Protein AF-A0A679KFL1-F1 (afdb_monomer_lite)

Foldseek 3Di:
DPPDPPVVVVLVPPPPDDPLAVCLVVLLVSLLCLLVDPQQDDPVVSVVLNVLSVVLSVCSNVVNVVSNVVSSVVSVVVSVVSNPD

Secondary structure (DSSP, 8-state):
--SSSSHHHHHHHGGGS--TTTSHHHHHHHHHHHHHSS----HHHHHHHHHHHHHHHHHHHTT-HHHHHHHHHHHHHHHHHHTT-

Structure (mmCIF, N/CA/C/O backbone):
data_AF-A0A679KFL1-F1
#
_entry.id   AF-A0A679KFL1-F1
#
loop_
_atom_site.group_PDB
_atom_site.id
_atom_site.type_symbol
_atom_site.label_atom_id
_atom_site.label_alt_id
_atom_site.label_comp_id
_atom_site.label_asym_id
_atom_site.label_entity_id
_atom_site.label_seq_id
_atom_site.pdbx_PDB_ins_code
_atom_site.Cartn_x
_atom_site.Cartn_y
_atom_site.Cartn_z
_atom_site.occupancy
_atom_site.B_iso_or_equiv
_atom_site.auth_seq_id
_atom_site.auth_comp_id
_atom_site.auth_asym_id
_atom_site.auth_atom_id
_atom_site.pdbx_PDB_model_num
ATOM 1 N N . MET A 1 1 ? 1.649 -19.881 27.998 1.00 42.16 1 MET A N 1
ATOM 2 C CA . MET A 1 1 ? 1.506 -18.671 27.152 1.00 42.16 1 MET A CA 1
ATOM 3 C C . MET A 1 1 ? 2.692 -18.559 26.181 1.00 42.16 1 MET A C 1
ATOM 5 O O . MET A 1 1 ? 3.519 -17.676 26.353 1.00 42.16 1 MET A O 1
ATOM 9 N N . LEU A 1 2 ? 2.812 -19.448 25.181 1.00 44.25 2 LEU A N 1
ATOM 10 C CA . LEU A 1 2 ? 4.025 -19.525 24.336 1.00 44.25 2 LEU A CA 1
ATOM 11 C C . LEU A 1 2 ? 3.793 -19.477 22.810 1.00 44.25 2 LEU A C 1
ATOM 13 O O . LEU A 1 2 ? 4.747 -19.635 22.066 1.00 44.25 2 LEU A O 1
ATOM 17 N N . ASN A 1 3 ? 2.571 -19.218 22.321 1.00 43.34 3 ASN A N 1
ATOM 18 C CA . ASN A 1 3 ? 2.256 -19.437 20.893 1.00 43.34 3 ASN A CA 1
ATOM 19 C C . ASN A 1 3 ? 1.870 -18.195 20.068 1.00 43.34 3 ASN A C 1
ATOM 21 O O . ASN A 1 3 ? 1.535 -18.342 18.899 1.00 43.34 3 ASN A O 1
ATOM 25 N N . LYS A 1 4 ? 1.923 -16.967 20.609 1.00 45.78 4 LYS A N 1
ATOM 26 C CA . LYS A 1 4 ? 1.512 -15.760 19.850 1.00 45.78 4 LYS A CA 1
ATOM 27 C C . LYS A 1 4 ? 2.648 -14.931 19.243 1.00 45.78 4 LYS A C 1
ATOM 29 O O . LYS A 1 4 ? 2.376 -14.107 18.382 1.00 45.78 4 LYS A O 1
ATOM 34 N N . LYS A 1 5 ? 3.904 -15.143 19.650 1.00 43.31 5 LYS A N 1
ATOM 35 C CA . LYS A 1 5 ? 5.044 -14.328 19.182 1.00 43.31 5 LYS A CA 1
ATOM 36 C C . LYS A 1 5 ? 5.798 -14.913 17.983 1.00 43.31 5 LYS A C 1
ATOM 38 O O . LYS A 1 5 ? 6.604 -14.212 17.388 1.00 43.31 5 LYS A O 1
ATOM 43 N N . LEU A 1 6 ? 5.543 -16.173 17.621 1.00 45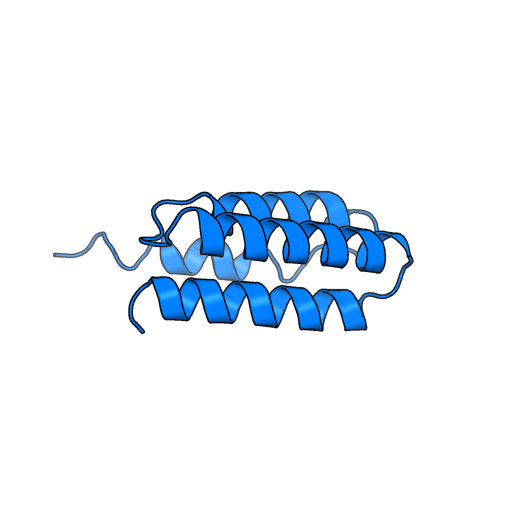.84 6 LEU A N 1
ATOM 44 C CA . LEU A 1 6 ? 6.296 -16.847 16.558 1.00 45.84 6 LEU A CA 1
ATOM 45 C C . LEU A 1 6 ? 5.774 -16.510 15.147 1.00 45.84 6 LEU A C 1
ATOM 47 O O . LEU A 1 6 ? 6.546 -16.478 14.197 1.00 45.84 6 LEU A O 1
ATOM 51 N N . VAL A 1 7 ? 4.477 -16.210 15.006 1.00 48.03 7 VAL A N 1
ATOM 52 C CA . VAL A 1 7 ? 3.845 -15.981 13.691 1.00 48.03 7 VAL A CA 1
ATOM 53 C C . VAL A 1 7 ? 4.225 -14.620 13.094 1.00 48.03 7 VAL A C 1
ATOM 55 O O . VAL A 1 7 ? 4.362 -14.493 11.882 1.00 48.03 7 VAL A O 1
ATOM 58 N N . THR A 1 8 ? 4.485 -13.612 13.930 1.00 46.59 8 THR A N 1
ATOM 59 C CA . THR A 1 8 ? 4.869 -12.264 13.481 1.00 46.59 8 THR A CA 1
ATOM 60 C C . THR A 1 8 ? 6.301 -12.178 12.946 1.00 46.59 8 THR A C 1
ATOM 62 O O . THR A 1 8 ? 6.614 -11.249 12.209 1.00 46.59 8 THR A O 1
ATOM 65 N N . GLY A 1 9 ? 7.171 -13.137 13.284 1.00 41.06 9 GLY A N 1
ATOM 66 C CA . GLY A 1 9 ? 8.563 -13.160 12.819 1.00 41.06 9 GLY A CA 1
ATOM 67 C C . GLY A 1 9 ? 8.744 -13.734 11.412 1.00 41.06 9 GLY A C 1
ATOM 68 O O . GLY A 1 9 ? 9.674 -13.353 10.710 1.00 41.06 9 GLY A O 1
ATOM 69 N N . ILE A 1 10 ? 7.843 -14.615 10.967 1.00 46.22 10 ILE A N 1
ATOM 70 C CA . ILE A 1 10 ? 8.003 -15.344 9.696 1.00 46.22 10 ILE A CA 1
ATOM 71 C C . ILE A 1 10 ? 7.639 -14.461 8.493 1.00 46.22 10 ILE A C 1
ATOM 73 O O . ILE A 1 10 ? 8.274 -14.556 7.447 1.00 46.22 10 ILE A O 1
ATOM 77 N N . ALA A 1 11 ? 6.699 -13.527 8.659 1.00 46.69 11 ALA A N 1
ATOM 78 C CA . ALA A 1 11 ? 6.362 -12.564 7.611 1.00 46.69 11 ALA A CA 1
ATOM 79 C C . ALA A 1 11 ? 7.506 -11.573 7.320 1.00 46.69 11 ALA A C 1
ATOM 81 O O . ALA A 1 11 ? 7.585 -11.043 6.221 1.00 46.69 11 ALA A O 1
ATOM 82 N N . PHE A 1 12 ? 8.410 -11.328 8.276 1.00 45.94 12 PHE A N 1
ATOM 83 C CA . PHE A 1 12 ? 9.490 -10.352 8.105 1.00 45.94 12 PHE A CA 1
ATOM 84 C C . PHE A 1 12 ? 10.696 -10.913 7.333 1.00 45.94 12 PHE A C 1
ATOM 86 O O . PHE A 1 12 ? 11.422 -10.158 6.695 1.00 45.94 12 PHE A O 1
ATOM 93 N N . VAL A 1 13 ? 10.904 -12.234 7.370 1.0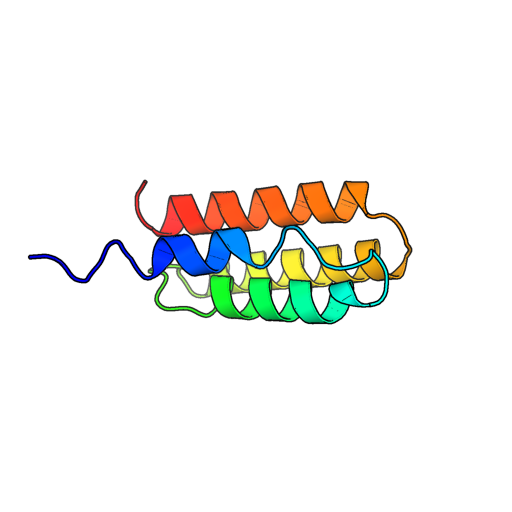0 44.12 13 VAL A N 1
ATOM 94 C CA . VAL A 1 13 ? 12.094 -12.886 6.791 1.00 44.12 13 VAL A CA 1
ATOM 95 C C . VAL A 1 13 ? 11.918 -13.225 5.305 1.00 44.12 13 VAL A C 1
ATOM 97 O O . VAL A 1 13 ? 12.906 -13.356 4.593 1.00 44.12 13 VAL A O 1
ATOM 100 N N . LEU A 1 14 ? 10.684 -13.323 4.803 1.00 44.94 14 LEU A N 1
ATOM 101 C CA . LEU A 1 14 ? 10.437 -13.715 3.409 1.00 44.94 14 LEU A CA 1
ATOM 102 C C . LEU A 1 14 ? 10.522 -12.562 2.393 1.00 44.94 14 LEU A C 1
ATOM 104 O O . LEU A 1 14 ? 10.686 -12.827 1.208 1.00 44.94 14 LEU A O 1
ATOM 108 N N . LEU A 1 15 ? 10.460 -11.297 2.822 1.00 50.56 15 LEU A N 1
ATOM 109 C CA . LEU A 1 15 ? 10.438 -10.144 1.906 1.00 50.56 15 LEU A CA 1
ATOM 110 C C . LEU A 1 15 ? 11.820 -9.500 1.641 1.00 50.56 15 LEU A C 1
ATOM 112 O O . LEU A 1 15 ? 11.889 -8.335 1.250 1.00 50.56 15 LEU A O 1
ATOM 116 N N . SER A 1 16 ? 12.934 -10.184 1.909 1.00 45.22 16 SER A N 1
ATOM 117 C CA . SER A 1 16 ? 14.282 -9.609 1.726 1.00 45.22 16 SER A CA 1
ATOM 118 C C . SER A 1 16 ? 15.096 -10.223 0.581 1.00 45.22 16 SER A C 1
ATOM 120 O O . SER A 1 16 ? 16.270 -9.887 0.448 1.00 45.22 16 SER A O 1
ATOM 122 N N . ALA A 1 17 ? 14.514 -11.103 -0.248 1.00 40.16 17 ALA A N 1
ATOM 123 C CA . ALA A 1 17 ? 15.294 -11.886 -1.217 1.00 40.16 17 ALA A CA 1
ATOM 124 C C . ALA A 1 17 ? 14.701 -12.047 -2.636 1.00 40.16 17 ALA A C 1
ATOM 126 O O . ALA A 1 17 ? 15.240 -12.837 -3.409 1.00 40.16 17 ALA A O 1
ATOM 127 N N . ALA A 1 18 ? 13.640 -11.329 -3.022 1.00 44.28 18 ALA A N 1
ATOM 128 C CA . ALA A 1 18 ? 13.077 -11.453 -4.374 1.00 44.28 18 ALA A CA 1
ATOM 129 C C . ALA A 1 18 ? 13.700 -10.436 -5.362 1.00 44.28 18 ALA A C 1
ATOM 131 O O . ALA A 1 18 ? 13.888 -9.272 -5.003 1.00 44.28 18 ALA A O 1
ATOM 132 N N . PRO A 1 19 ? 14.040 -10.840 -6.604 1.00 41.69 19 PRO A N 1
ATOM 133 C CA . PRO A 1 19 ? 14.601 -9.947 -7.613 1.00 41.69 19 PRO A CA 1
ATOM 134 C C . PRO A 1 19 ? 13.544 -8.942 -8.098 1.00 41.69 19 PRO A C 1
ATOM 136 O O . PRO A 1 19 ? 12.393 -9.305 -8.332 1.00 41.69 19 PRO A O 1
ATOM 139 N N . ALA A 1 20 ? 13.967 -7.691 -8.299 1.00 49.31 20 ALA A N 1
ATOM 140 C CA . ALA A 1 20 ? 13.146 -6.475 -8.430 1.00 49.31 20 ALA A CA 1
ATOM 141 C C . ALA A 1 20 ? 12.079 -6.419 -9.555 1.00 49.31 20 ALA A C 1
ATOM 143 O O . ALA A 1 20 ? 11.408 -5.406 -9.680 1.00 49.31 20 ALA A O 1
ATOM 144 N N . TYR A 1 21 ? 11.909 -7.471 -10.363 1.00 46.19 21 TYR A N 1
ATOM 145 C CA . TYR A 1 21 ? 10.866 -7.554 -11.403 1.00 46.19 21 TYR A CA 1
ATOM 146 C C . TYR A 1 21 ? 9.999 -8.816 -11.323 1.00 46.19 21 TYR A C 1
ATOM 148 O O . TYR A 1 21 ? 8.858 -8.790 -11.766 1.00 46.19 21 TYR A O 1
ATOM 156 N N . ALA A 1 22 ? 10.497 -9.908 -10.734 1.00 51.62 22 ALA A N 1
ATOM 157 C CA . ALA A 1 22 ? 9.697 -11.111 -10.483 1.00 51.62 22 ALA A CA 1
ATOM 158 C C . ALA A 1 22 ? 9.033 -11.092 -9.092 1.00 51.62 22 ALA A C 1
ATOM 160 O O . ALA A 1 22 ? 8.332 -12.030 -8.746 1.00 51.62 22 ALA A O 1
ATOM 161 N N . GLY A 1 23 ? 9.272 -10.039 -8.298 1.00 67.62 23 GLY A N 1
ATOM 162 C CA . GLY A 1 23 ? 8.784 -9.905 -6.926 1.00 67.62 23 GLY A CA 1
ATOM 163 C C . GLY A 1 23 ? 7.662 -8.886 -6.725 1.00 67.62 23 GLY A C 1
ATOM 164 O O . GLY A 1 23 ? 7.074 -8.885 -5.655 1.00 67.62 23 GLY A O 1
ATOM 165 N N . CYS A 1 24 ? 7.323 -8.036 -7.704 1.00 76.44 24 CYS A N 1
ATOM 166 C CA . CYS A 1 24 ? 6.323 -6.979 -7.484 1.00 76.44 24 CYS A CA 1
ATOM 167 C C . CYS A 1 24 ? 4.931 -7.550 -7.171 1.00 76.44 24 CYS A C 1
ATOM 169 O O . CYS A 1 24 ? 4.247 -7.061 -6.273 1.00 76.44 24 CYS A O 1
ATOM 171 N N . GLU A 1 25 ? 4.518 -8.598 -7.893 1.00 81.69 25 GLU A N 1
ATOM 172 C CA . GLU A 1 25 ? 3.256 -9.303 -7.635 1.00 81.69 25 GLU A CA 1
ATOM 173 C C . GLU A 1 25 ? 3.288 -10.040 -6.290 1.00 81.69 25 GLU A C 1
ATOM 175 O O . GLU A 1 25 ? 2.339 -9.926 -5.516 1.00 81.69 25 GLU A O 1
ATOM 180 N N . ASP A 1 26 ? 4.391 -10.726 -5.975 1.00 81.69 26 ASP A N 1
ATOM 181 C CA . ASP A 1 26 ? 4.572 -11.439 -4.703 1.00 81.69 26 ASP A CA 1
ATOM 182 C C . ASP A 1 26 ? 4.589 -10.483 -3.499 1.00 81.69 26 ASP A C 1
ATOM 184 O O . ASP A 1 26 ? 4.014 -10.766 -2.445 1.00 81.69 26 ASP A O 1
ATOM 188 N N . GLU A 1 27 ? 5.220 -9.318 -3.641 1.00 77.62 27 GLU A N 1
ATOM 189 C CA . GLU A 1 27 ? 5.265 -8.304 -2.595 1.00 77.62 27 GLU A CA 1
ATOM 190 C C . GLU A 1 27 ? 3.935 -7.572 -2.448 1.00 77.62 27 GLU A C 1
ATOM 192 O O . GLU A 1 27 ? 3.514 -7.293 -1.321 1.00 77.62 27 GLU A O 1
ATOM 197 N N . PHE A 1 28 ? 3.232 -7.314 -3.553 1.00 85.12 28 PHE A N 1
ATOM 198 C CA . PHE A 1 28 ? 1.860 -6.828 -3.500 1.00 85.12 28 PHE A CA 1
ATOM 199 C C . PHE A 1 28 ? 0.945 -7.843 -2.809 1.00 85.12 28 PHE A C 1
ATOM 201 O O . PHE A 1 28 ? 0.193 -7.457 -1.916 1.00 85.12 28 PHE A O 1
ATOM 208 N N . ASP A 1 29 ? 1.033 -9.134 -3.138 1.00 85.12 29 ASP A N 1
ATOM 209 C CA . ASP A 1 29 ? 0.261 -10.194 -2.483 1.00 85.12 29 ASP A CA 1
ATOM 210 C C . ASP A 1 29 ? 0.571 -10.262 -0.979 1.00 85.12 29 ASP A C 1
ATOM 212 O O . ASP A 1 29 ? -0.353 -10.268 -0.156 1.00 85.12 29 ASP A O 1
ATOM 216 N N . ALA A 1 30 ? 1.847 -10.203 -0.592 1.00 83.69 30 ALA A N 1
ATOM 217 C CA . ALA A 1 30 ? 2.265 -10.163 0.807 1.00 83.69 30 ALA A CA 1
ATOM 218 C C . ALA A 1 30 ? 1.712 -8.935 1.553 1.00 83.69 30 ALA A C 1
ATOM 220 O O . ALA A 1 30 ? 1.167 -9.077 2.654 1.00 83.69 30 ALA A O 1
ATOM 221 N N . LEU A 1 31 ? 1.791 -7.741 0.955 1.00 83.56 31 LEU A N 1
ATOM 222 C CA . LEU A 1 31 ? 1.202 -6.515 1.505 1.00 83.56 31 LEU A CA 1
ATOM 223 C C . LEU A 1 31 ? -0.319 -6.634 1.608 1.00 83.56 31 LEU A C 1
ATOM 225 O O . LEU A 1 31 ? -0.896 -6.305 2.644 1.00 83.56 31 LEU A O 1
ATOM 229 N N . SER A 1 32 ? -0.967 -7.168 0.576 1.00 85.0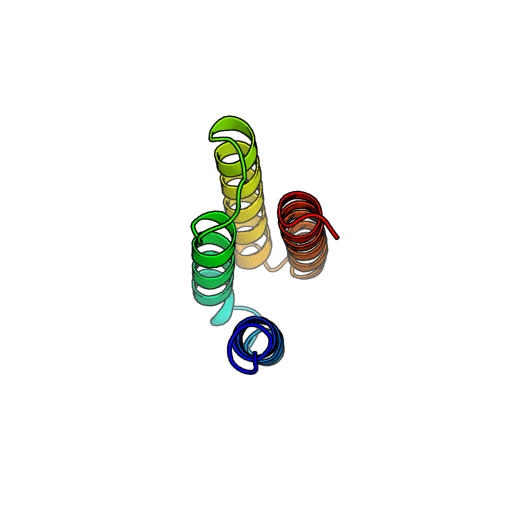0 32 SER A N 1
ATOM 230 C CA . SER A 1 32 ? -2.414 -7.347 0.519 1.00 85.00 32 SER A CA 1
ATOM 231 C C . SER A 1 32 ? -2.907 -8.246 1.655 1.00 85.00 32 SER A C 1
ATOM 233 O O . SER A 1 32 ? -3.897 -7.922 2.319 1.00 85.00 32 SER A O 1
ATOM 235 N N . LYS A 1 33 ? -2.172 -9.330 1.940 1.00 85.06 33 LYS A N 1
ATOM 236 C CA . LYS A 1 33 ? -2.420 -10.265 3.041 1.00 85.06 33 LYS A CA 1
ATOM 237 C C . LYS A 1 33 ? -2.145 -9.627 4.392 1.00 85.06 33 LYS A C 1
ATOM 239 O O . LYS A 1 33 ? -2.929 -9.836 5.312 1.00 85.06 33 LYS A O 1
ATOM 244 N N . ALA A 1 34 ? -1.089 -8.827 4.519 1.00 82.62 34 ALA A N 1
ATOM 245 C CA . ALA A 1 34 ? -0.772 -8.123 5.758 1.00 82.62 34 ALA A CA 1
ATOM 246 C C . ALA A 1 34 ? -1.854 -7.088 6.115 1.00 82.62 34 ALA A C 1
ATOM 248 O O . ALA A 1 34 ? -2.334 -7.069 7.246 1.00 82.62 34 ALA A O 1
ATOM 249 N N . ILE A 1 35 ? -2.311 -6.303 5.135 1.00 82.56 35 ILE A N 1
ATOM 250 C CA . ILE A 1 35 ? -3.414 -5.338 5.278 1.00 82.56 35 ILE A CA 1
ATOM 251 C C . ILE A 1 35 ? -4.746 -6.057 5.543 1.00 82.56 35 ILE A C 1
ATOM 253 O O . ILE A 1 35 ? -5.604 -5.563 6.274 1.00 82.56 35 ILE A O 1
ATOM 257 N N . SER A 1 36 ? -4.937 -7.226 4.928 1.00 80.88 36 SER A N 1
ATOM 258 C CA . SER A 1 36 ? -6.168 -8.016 5.020 1.00 80.88 36 SER A CA 1
ATOM 259 C C . SER A 1 36 ? -6.241 -8.984 6.190 1.00 80.88 36 SER A C 1
ATOM 261 O O . SER A 1 36 ? -7.300 -9.577 6.409 1.00 80.88 36 SER A O 1
ATOM 263 N N . GLY A 1 37 ? -5.134 -9.157 6.905 1.00 73.31 37 GLY A N 1
ATOM 264 C CA . GLY A 1 37 ? -5.010 -10.059 8.036 1.00 73.31 37 GLY A CA 1
ATOM 265 C C . GLY A 1 37 ? -5.852 -9.623 9.240 1.00 73.31 37 GLY A C 1
ATOM 266 O O . GLY A 1 37 ? -6.643 -8.685 9.154 1.00 73.31 37 GLY A O 1
ATOM 267 N N . PRO A 1 38 ? -5.678 -10.274 10.403 1.00 61.12 38 PRO A N 1
ATOM 268 C CA . PRO A 1 38 ? -6.475 -10.044 11.615 1.00 61.12 38 PRO A CA 1
ATOM 269 C C . PRO A 1 38 ? -6.199 -8.691 12.304 1.00 61.12 38 PRO A C 1
ATOM 271 O O . PRO A 1 38 ? -6.396 -8.552 13.510 1.00 61.12 38 PRO A O 1
ATOM 274 N N . VAL A 1 39 ? -5.712 -7.699 11.559 1.00 61.25 39 VAL A N 1
ATOM 275 C CA . VAL A 1 39 ? -5.429 -6.356 12.052 1.00 61.25 39 VAL A CA 1
ATOM 276 C C . VAL A 1 39 ? -6.749 -5.705 12.461 1.00 61.25 39 VAL A C 1
ATOM 278 O O . VAL A 1 39 ? -7.713 -5.698 11.696 1.00 61.25 39 VAL A O 1
ATOM 281 N N . THR A 1 40 ? -6.796 -5.106 13.649 1.00 67.81 40 THR A N 1
ATOM 282 C CA . THR A 1 40 ? -7.927 -4.317 14.175 1.00 67.81 40 THR A CA 1
ATOM 283 C C . THR A 1 40 ? -8.116 -2.980 13.439 1.00 67.81 40 THR A C 1
ATOM 285 O O . THR A 1 40 ? -8.566 -1.992 14.013 1.00 67.81 40 THR A O 1
ATOM 288 N N . MET A 1 41 ? -7.753 -2.919 12.155 1.00 72.25 41 MET A N 1
ATOM 289 C CA . MET A 1 41 ? -7.900 -1.741 11.312 1.00 72.25 41 MET A CA 1
ATOM 290 C C . MET A 1 41 ? -9.355 -1.573 10.874 1.00 72.25 41 MET A C 1
ATOM 292 O O . MET A 1 41 ? -9.972 -2.490 10.332 1.00 72.25 41 MET A O 1
ATOM 296 N N . GLY A 1 42 ? -9.891 -0.363 11.035 1.00 78.62 42 GLY A N 1
ATOM 297 C CA . GLY A 1 42 ? -11.185 -0.003 10.459 1.00 78.62 42 GLY A CA 1
ATOM 298 C C . GLY A 1 42 ? -11.177 -0.102 8.928 1.00 78.62 42 GLY A C 1
ATOM 299 O O . GLY A 1 42 ? -10.150 0.117 8.281 1.00 78.62 42 GLY A O 1
ATOM 300 N N . ALA A 1 43 ? -12.341 -0.379 8.330 1.00 82.06 43 ALA A N 1
ATOM 301 C CA . ALA A 1 43 ? -12.480 -0.600 6.886 1.00 82.06 43 ALA A CA 1
ATOM 302 C C . ALA A 1 43 ? -11.917 0.551 6.025 1.00 82.06 43 ALA A C 1
ATOM 304 O O . ALA A 1 43 ? -11.284 0.302 5.001 1.00 82.06 43 ALA A O 1
ATOM 305 N N . GLY A 1 44 ? -12.083 1.805 6.463 1.00 81.94 44 GLY A N 1
ATOM 306 C CA . GLY A 1 44 ? -11.529 2.974 5.770 1.00 81.94 44 GLY A CA 1
ATOM 307 C C . GLY A 1 44 ? -9.998 3.004 5.758 1.00 81.94 44 GLY A C 1
ATOM 308 O O . GLY A 1 44 ? -9.394 3.277 4.722 1.00 81.94 44 GLY A O 1
ATOM 309 N N . HIS A 1 45 ? -9.364 2.653 6.879 1.00 83.56 45 HIS A N 1
ATOM 310 C CA . HIS A 1 45 ? -7.905 2.612 6.992 1.00 83.56 45 HIS A CA 1
ATOM 311 C C . HIS A 1 45 ? -7.320 1.447 6.180 1.00 83.56 45 HIS A C 1
ATOM 313 O O . HIS A 1 45 ? -6.336 1.616 5.464 1.00 83.56 45 HIS A O 1
ATOM 319 N N . ARG A 1 46 ? -7.999 0.293 6.187 1.00 83.38 46 ARG A N 1
ATOM 320 C CA . ARG A 1 46 ? -7.661 -0.856 5.338 1.00 83.38 46 ARG A CA 1
ATOM 321 C C . ARG A 1 46 ? -7.739 -0.509 3.847 1.00 83.38 46 ARG A C 1
ATOM 323 O O . ARG A 1 46 ? -6.818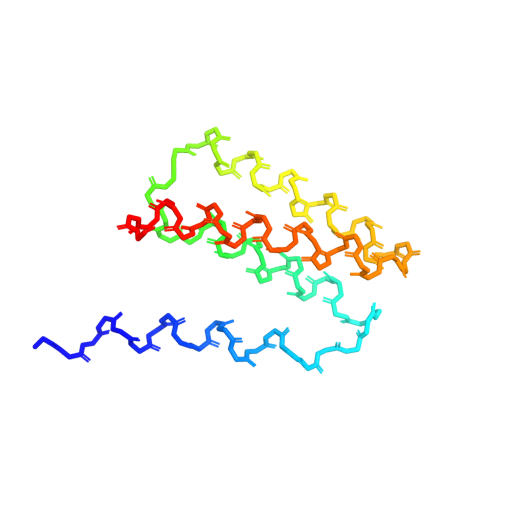 -0.811 3.095 1.00 83.38 46 ARG A O 1
ATOM 330 N N . ALA A 1 47 ? -8.803 0.174 3.420 1.00 85.81 47 ALA A N 1
ATOM 331 C CA . ALA A 1 47 ? -8.954 0.618 2.035 1.00 85.81 47 ALA A CA 1
ATOM 332 C C . ALA A 1 47 ? -7.886 1.648 1.629 1.00 85.81 47 ALA A C 1
ATOM 334 O O . ALA A 1 47 ? -7.408 1.619 0.498 1.00 85.81 47 ALA A O 1
ATOM 335 N N . ALA A 1 48 ? -7.495 2.552 2.532 1.00 87.69 48 ALA A N 1
ATOM 336 C CA . ALA A 1 48 ? -6.401 3.490 2.286 1.00 87.69 48 ALA A CA 1
ATOM 337 C C . ALA A 1 48 ? -5.062 2.761 2.084 1.00 87.69 48 ALA A C 1
ATOM 339 O O . ALA A 1 48 ? -4.356 3.048 1.121 1.00 87.69 48 ALA A O 1
ATOM 340 N N . MET A 1 49 ? -4.750 1.764 2.916 1.00 86.75 49 MET A N 1
ATOM 341 C CA . MET A 1 49 ? -3.527 0.975 2.747 1.00 86.75 49 MET A CA 1
ATOM 342 C C . MET A 1 49 ? -3.523 0.124 1.486 1.00 86.75 49 MET A C 1
ATOM 344 O O . MET A 1 49 ? -2.486 0.027 0.843 1.00 86.75 49 MET A O 1
ATOM 348 N N . MET A 1 50 ? -4.662 -0.448 1.088 1.00 88.75 50 MET A N 1
ATOM 349 C CA . MET A 1 50 ? -4.719 -1.176 -0.183 1.00 88.75 50 MET A CA 1
ATOM 350 C C . MET A 1 50 ? -4.469 -0.260 -1.377 1.00 88.75 50 MET A C 1
ATOM 352 O O . MET A 1 50 ? -3.780 -0.663 -2.305 1.00 88.75 50 MET A O 1
ATOM 356 N N . ARG A 1 51 ? -4.958 0.987 -1.349 1.00 89.75 51 ARG A N 1
ATOM 357 C CA . ARG A 1 51 ? -4.631 1.971 -2.396 1.00 89.75 51 ARG A CA 1
ATOM 358 C C . ARG A 1 51 ? -3.136 2.285 -2.433 1.00 89.75 51 ARG A C 1
ATOM 360 O O . ARG A 1 51 ? -2.573 2.365 -3.516 1.00 89.75 51 ARG A O 1
ATOM 367 N N . MET A 1 52 ? -2.495 2.402 -1.269 1.00 87.94 52 MET A N 1
ATOM 368 C CA . MET A 1 52 ? -1.041 2.569 -1.185 1.00 87.94 52 MET A CA 1
ATOM 369 C C . MET A 1 52 ? -0.299 1.342 -1.723 1.00 87.94 52 MET A C 1
ATOM 371 O O . MET A 1 52 ? 0.666 1.502 -2.456 1.00 87.94 52 MET A O 1
ATOM 375 N N . ALA A 1 53 ? -0.758 0.124 -1.421 1.00 87.56 53 ALA A N 1
ATOM 376 C CA . ALA A 1 53 ? -0.144 -1.098 -1.939 1.00 87.56 5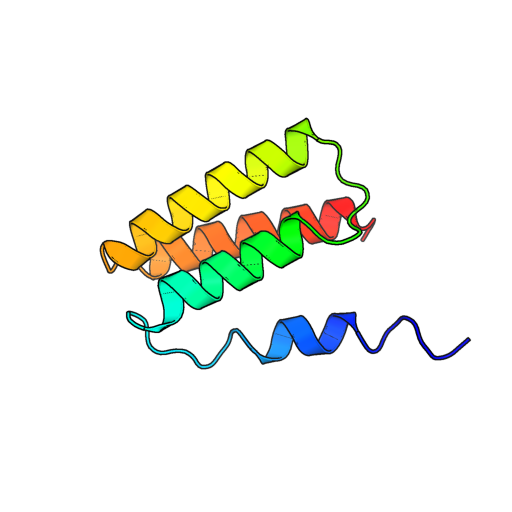3 ALA A CA 1
ATOM 377 C C . ALA A 1 53 ? -0.221 -1.172 -3.472 1.00 87.56 53 ALA A C 1
ATOM 379 O O . ALA A 1 53 ? 0.767 -1.527 -4.106 1.00 87.56 53 ALA A O 1
ATOM 380 N N . VAL A 1 54 ? -1.358 -0.784 -4.065 1.00 90.44 54 VAL A N 1
ATOM 381 C CA . VAL A 1 54 ? -1.521 -0.707 -5.529 1.00 90.44 54 VAL A CA 1
ATOM 382 C C . VAL A 1 54 ? -0.590 0.348 -6.129 1.00 90.44 54 VAL A C 1
ATOM 384 O O . VAL A 1 54 ? 0.103 0.061 -7.096 1.00 90.44 54 VAL A O 1
ATOM 387 N N . LEU A 1 55 ? -0.493 1.532 -5.516 1.00 89.12 55 LEU A N 1
ATOM 388 C CA . LEU A 1 55 ? 0.455 2.562 -5.954 1.00 89.12 55 LEU A CA 1
ATOM 389 C C . LEU A 1 55 ? 1.906 2.053 -5.901 1.00 89.12 55 LEU A C 1
ATOM 391 O O . LEU A 1 55 ? 2.687 2.285 -6.818 1.00 89.12 55 LEU A O 1
ATOM 395 N N . GLY A 1 56 ? 2.266 1.335 -4.835 1.00 86.44 56 GLY A N 1
ATOM 396 C CA . GLY A 1 56 ? 3.570 0.691 -4.713 1.00 86.44 56 GLY A CA 1
ATOM 397 C C . GLY A 1 56 ? 3.818 -0.308 -5.841 1.00 86.44 56 GLY A C 1
ATOM 398 O O . GLY A 1 56 ? 4.884 -0.280 -6.452 1.00 86.44 56 GLY A O 1
ATOM 399 N N . TYR A 1 57 ? 2.831 -1.146 -6.152 1.00 86.69 57 TYR A N 1
ATOM 400 C CA . TYR A 1 57 ? 2.911 -2.083 -7.268 1.00 86.69 57 TYR A CA 1
ATOM 401 C C . TYR A 1 57 ? 3.181 -1.368 -8.600 1.00 86.69 57 TYR A C 1
ATOM 403 O O . TYR A 1 57 ? 4.089 -1.777 -9.321 1.00 86.69 57 TYR A O 1
ATOM 411 N N . ASP A 1 58 ? 2.489 -0.260 -8.885 1.00 88.94 58 ASP A N 1
ATOM 412 C CA . ASP A 1 58 ? 2.718 0.531 -10.102 1.00 88.94 58 ASP A CA 1
ATOM 413 C C . ASP A 1 58 ? 4.159 1.068 -10.175 1.00 88.94 58 ASP A C 1
ATOM 415 O O . ASP A 1 58 ? 4.809 0.972 -11.218 1.00 88.94 58 ASP A O 1
ATOM 419 N N . HIS A 1 59 ? 4.699 1.577 -9.061 1.00 86.56 59 HIS A N 1
ATOM 420 C CA . HIS A 1 59 ? 6.099 2.017 -8.986 1.00 86.56 59 HIS A CA 1
ATOM 421 C C . HIS A 1 59 ? 7.088 0.862 -9.180 1.00 86.56 59 HIS A C 1
ATOM 423 O O . HIS A 1 59 ? 8.075 1.014 -9.899 1.00 86.56 59 HIS A O 1
ATOM 429 N N . CYS A 1 60 ? 6.811 -0.298 -8.583 1.00 84.50 60 CYS A N 1
ATOM 430 C CA . CYS A 1 60 ? 7.633 -1.494 -8.736 1.00 84.50 60 CYS A CA 1
ATOM 431 C C . CYS A 1 60 ? 7.657 -1.962 -10.201 1.00 84.50 60 CYS A C 1
ATOM 433 O O . CYS A 1 60 ? 8.727 -2.171 -10.768 1.00 84.50 60 CYS A O 1
ATOM 435 N N . MET A 1 61 ? 6.493 -2.011 -10.856 1.00 84.19 61 MET A N 1
ATOM 436 C CA . MET A 1 61 ? 6.359 -2.359 -12.276 1.00 84.19 61 MET A CA 1
ATOM 437 C C . MET A 1 61 ? 7.026 -1.339 -13.208 1.00 84.19 61 MET A C 1
ATOM 439 O O . MET A 1 61 ? 7.527 -1.708 -14.270 1.00 84.19 61 MET A O 1
ATOM 443 N N . ALA A 1 62 ? 7.084 -0.066 -12.809 1.00 86.81 62 ALA A N 1
ATOM 444 C CA . ALA A 1 62 ? 7.824 0.981 -13.512 1.00 86.81 62 ALA A CA 1
ATOM 445 C C . ALA A 1 62 ? 9.352 0.917 -13.290 1.00 86.81 62 ALA A C 1
ATOM 447 O O . ALA A 1 62 ? 10.084 1.738 -13.847 1.00 86.81 62 ALA A O 1
ATOM 448 N N . GLY A 1 63 ? 9.846 -0.029 -12.483 1.00 82.19 63 GLY A N 1
ATOM 449 C CA . GLY A 1 63 ? 11.263 -0.167 -12.143 1.00 82.19 63 GLY A CA 1
ATOM 450 C C . GLY A 1 63 ? 11.760 0.819 -11.084 1.00 82.19 63 GLY A C 1
ATOM 451 O O . GLY A 1 63 ? 12.967 0.920 -10.859 1.00 82.19 63 GLY A O 1
ATOM 452 N N . ASP A 1 64 ? 10.857 1.547 -10.426 1.00 83.88 64 ASP A N 1
ATOM 453 C CA . ASP A 1 64 ? 11.163 2.494 -9.356 1.00 83.88 64 ASP A CA 1
ATOM 454 C C . ASP A 1 64 ? 11.085 1.810 -7.984 1.00 83.88 64 ASP A C 1
ATOM 456 O O . ASP A 1 64 ? 10.183 2.033 -7.168 1.00 83.88 64 ASP A O 1
ATOM 460 N N . SER A 1 65 ? 12.072 0.950 -7.726 1.00 79.12 65 SER A N 1
ATOM 461 C CA . SER A 1 65 ? 12.157 0.181 -6.482 1.00 79.12 65 SER A CA 1
ATOM 462 C C . SER A 1 65 ? 12.308 1.057 -5.234 1.00 79.12 65 SER A C 1
ATOM 464 O O . SER A 1 65 ? 11.847 0.677 -4.162 1.00 79.12 65 SER A O 1
ATOM 466 N N . LYS A 1 66 ? 12.891 2.258 -5.354 1.00 82.44 66 LYS A N 1
ATOM 467 C CA . LYS A 1 66 ? 13.052 3.184 -4.219 1.00 82.44 66 LYS A CA 1
ATOM 468 C C . LYS A 1 66 ? 11.715 3.739 -3.747 1.00 82.44 66 LYS A C 1
ATOM 470 O O . LYS A 1 66 ? 11.469 3.799 -2.541 1.00 82.44 66 LYS A O 1
ATOM 475 N N . SER A 1 67 ? 10.862 4.148 -4.685 1.00 83.31 67 SER A N 1
ATOM 476 C CA . SER A 1 67 ? 9.505 4.592 -4.362 1.00 83.31 67 SER A CA 1
ATOM 477 C C . SER A 1 67 ? 8.685 3.449 -3.774 1.00 83.31 67 SER A C 1
ATOM 479 O O . SER A 1 67 ? 7.987 3.649 -2.778 1.00 83.31 67 SER A O 1
ATOM 481 N N . PHE A 1 68 ? 8.831 2.239 -4.321 1.00 84.56 68 PHE A N 1
ATOM 482 C CA . PHE A 1 68 ? 8.187 1.050 -3.775 1.00 84.56 68 PHE A CA 1
ATOM 483 C C . PHE A 1 68 ? 8.611 0.762 -2.325 1.00 84.56 68 PHE A C 1
ATOM 485 O O . PHE A 1 68 ? 7.742 0.630 -1.463 1.00 84.56 68 PHE A O 1
ATOM 492 N N . ASP A 1 69 ? 9.911 0.753 -2.019 1.00 82.56 69 ASP A N 1
ATOM 493 C CA . ASP A 1 69 ? 10.422 0.529 -0.658 1.00 82.56 69 ASP A CA 1
ATOM 494 C C . ASP A 1 69 ? 9.879 1.567 0.337 1.00 82.56 69 ASP A C 1
ATOM 496 O O . ASP A 1 69 ? 9.481 1.230 1.458 1.00 82.56 69 ASP A O 1
ATOM 500 N N . GLY A 1 70 ? 9.800 2.835 -0.084 1.00 88.06 70 GLY A N 1
ATOM 501 C CA . GLY A 1 70 ? 9.217 3.912 0.716 1.00 88.06 70 GLY A CA 1
ATOM 502 C C . GLY A 1 70 ? 7.731 3.691 1.017 1.00 88.06 70 GLY A C 1
ATOM 503 O O . GLY A 1 70 ? 7.292 3.868 2.156 1.00 88.06 70 GLY A O 1
ATOM 504 N N . ILE A 1 71 ? 6.954 3.266 0.018 1.00 87.12 71 ILE A N 1
ATOM 505 C CA . ILE A 1 71 ? 5.525 2.955 0.164 1.00 87.12 71 ILE A CA 1
ATOM 506 C C . ILE A 1 71 ? 5.326 1.715 1.043 1.00 87.12 71 ILE A C 1
ATOM 508 O O . ILE A 1 71 ? 4.498 1.727 1.958 1.00 87.12 71 ILE A O 1
ATOM 512 N N . ARG A 1 72 ? 6.118 0.662 0.820 1.00 83.75 72 ARG A N 1
ATOM 513 C CA . ARG A 1 72 ? 6.123 -0.564 1.624 1.00 83.75 72 ARG A CA 1
ATOM 514 C C . ARG A 1 72 ? 6.385 -0.253 3.098 1.00 83.75 72 ARG A C 1
ATOM 516 O O . ARG A 1 72 ? 5.674 -0.775 3.959 1.00 83.75 72 ARG A O 1
ATOM 523 N N . GLY A 1 73 ? 7.350 0.619 3.394 1.00 85.88 73 GLY A N 1
ATOM 524 C CA . GLY A 1 73 ? 7.632 1.093 4.751 1.00 85.88 73 GLY A CA 1
ATOM 525 C C . GLY A 1 73 ? 6.420 1.761 5.406 1.00 85.88 73 GLY A C 1
ATOM 526 O O . GLY A 1 73 ? 6.018 1.363 6.496 1.00 85.88 73 GLY A O 1
ATOM 527 N N . GLN A 1 74 ? 5.772 2.698 4.706 1.00 87.94 74 GLN A N 1
ATOM 528 C CA . GLN A 1 74 ? 4.588 3.406 5.215 1.00 87.94 74 GLN A CA 1
ATOM 529 C C . GLN A 1 74 ? 3.412 2.468 5.512 1.00 87.94 74 GLN A C 1
ATOM 531 O O . GLN A 1 74 ? 2.739 2.617 6.534 1.00 87.94 74 GLN A O 1
ATOM 536 N N . ILE A 1 75 ? 3.166 1.488 4.637 1.00 86.31 75 ILE A N 1
ATOM 537 C CA . ILE A 1 75 ? 2.116 0.486 4.851 1.00 86.31 75 ILE A CA 1
ATOM 538 C C . ILE A 1 75 ? 2.434 -0.342 6.097 1.00 86.31 75 ILE A C 1
ATOM 540 O O . ILE A 1 75 ? 1.579 -0.499 6.966 1.00 86.31 75 ILE A O 1
ATOM 544 N N . MET A 1 76 ? 3.665 -0.845 6.214 1.00 83.75 76 MET A N 1
ATOM 545 C CA . MET A 1 76 ? 4.075 -1.665 7.355 1.00 83.75 76 MET A CA 1
ATOM 546 C C . MET A 1 76 ? 4.027 -0.89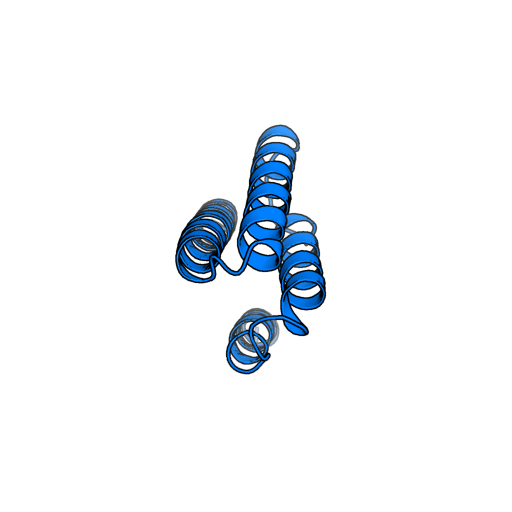5 8.677 1.00 83.75 76 MET A C 1
ATOM 548 O O . MET A 1 76 ? 3.597 -1.453 9.688 1.00 83.75 76 MET A O 1
ATOM 552 N N . ASP A 1 77 ? 4.413 0.377 8.684 1.00 86.38 77 ASP A N 1
ATOM 553 C CA . ASP A 1 77 ? 4.340 1.214 9.879 1.00 86.38 77 ASP A CA 1
ATOM 554 C C . ASP A 1 77 ? 2.897 1.487 10.296 1.00 86.38 77 ASP A C 1
ATOM 556 O O . ASP A 1 77 ? 2.573 1.385 11.479 1.00 86.38 77 ASP A O 1
ATOM 560 N N . GLY A 1 78 ? 1.989 1.728 9.350 1.00 82.50 78 GLY A N 1
ATOM 561 C CA . GLY A 1 78 ? 0.581 1.862 9.701 1.00 82.50 78 GLY A CA 1
ATOM 562 C C . GLY A 1 78 ? -0.059 0.535 10.143 1.00 82.50 78 GLY A C 1
ATOM 563 O O . GLY A 1 78 ? -0.899 0.540 11.042 1.00 82.50 78 GLY A O 1
ATOM 564 N N . ILE A 1 79 ? 0.359 -0.616 9.595 1.00 81.25 79 ILE A N 1
ATOM 565 C CA . ILE A 1 79 ? -0.064 -1.934 10.110 1.00 81.25 79 ILE A CA 1
ATOM 566 C C . ILE A 1 79 ? 0.397 -2.097 11.564 1.00 81.25 79 ILE A C 1
ATOM 568 O O . ILE A 1 79 ? -0.383 -2.536 12.408 1.00 81.25 79 ILE A O 1
ATOM 572 N N . ARG A 1 80 ? 1.643 -1.717 11.883 1.00 80.00 80 ARG A N 1
ATOM 573 C CA . ARG A 1 80 ? 2.180 -1.753 13.255 1.00 80.00 80 ARG A CA 1
ATOM 574 C C . ARG A 1 80 ? 1.397 -0.847 14.203 1.00 80.00 80 ARG A C 1
ATOM 576 O O . ARG A 1 80 ? 1.012 -1.314 15.272 1.00 80.00 80 ARG A O 1
ATOM 583 N N . GLN A 1 81 ? 1.083 0.381 13.787 1.00 77.75 81 GLN A N 1
ATOM 584 C CA . GLN A 1 81 ? 0.231 1.294 14.561 1.00 77.75 81 GLN A CA 1
ATOM 585 C C . GLN A 1 81 ? -1.158 0.690 14.815 1.00 77.75 81 GLN A C 1
ATOM 587 O O . GLN A 1 81 ? -1.679 0.762 15.927 1.00 77.75 81 GLN A O 1
ATOM 592 N N . GLY A 1 82 ? -1.744 0.027 13.813 1.00 69.50 82 GLY A N 1
ATOM 593 C CA . GLY A 1 82 ? -3.026 -0.668 13.942 1.00 69.50 82 GLY A CA 1
ATOM 594 C C . GLY A 1 82 ? -3.005 -1.867 14.898 1.00 69.50 82 GLY A C 1
ATOM 595 O O . GLY A 1 82 ? -4.056 -2.238 15.420 1.00 69.50 82 GLY A O 1
ATOM 596 N N . LEU A 1 83 ? -1.831 -2.458 15.146 1.00 67.62 83 LEU A N 1
ATOM 597 C CA . LEU A 1 83 ? -1.617 -3.558 16.096 1.00 67.62 83 LEU A CA 1
ATOM 598 C C . LEU A 1 83 ? -1.357 -3.081 17.538 1.00 67.62 83 LEU A C 1
ATOM 600 O O . LEU A 1 83 ? -1.269 -3.921 18.434 1.00 67.62 83 LEU A O 1
ATOM 604 N N . GLY A 1 84 ? -1.276 -1.767 17.777 1.00 60.31 84 GLY A N 1
ATOM 605 C CA . GLY A 1 84 ? -1.134 -1.187 19.115 1.00 60.31 84 GLY A CA 1
ATOM 606 C C . GLY A 1 84 ? 0.288 -1.203 19.685 1.00 60.31 84 GLY A C 1
ATOM 607 O O . GLY A 1 84 ? 0.431 -1.287 20.904 1.00 60.31 84 GLY A O 1
ATOM 608 N N . ASN A 1 85 ? 1.313 -1.143 18.825 1.00 47.78 85 ASN A N 1
ATOM 609 C CA . ASN A 1 85 ? 2.714 -0.931 19.216 1.00 47.78 85 ASN A CA 1
ATOM 610 C C . ASN A 1 85 ? 3.164 0.495 18.888 1.00 47.78 85 ASN A C 1
ATOM 612 O O . ASN A 1 85 ? 2.910 0.926 17.739 1.00 47.78 85 ASN A O 1
#

Sequence (85 aa):
MLNKKLVTGIAFVLLSAAPAYAGCEDEFDALSKAISGPVTMGAGHRAAMMRMAVLGYDHCMAGDSKSFDGIRGQIMDGIRQGLGN

Radius of gyration: 13.19 Å; chains: 1; bounding box: 28×24×41 Å

pLDDT: mean 71.92, std 17.28, range [40.16, 90.44]